Protein AF-A0A2J5NBK3-F1 (afdb_monomer_lite)

Secondary structure (DSSP, 8-state):
--EEEEEEE--SSTTEEEEEEEEESSTT-SS-SEEEEEEEE--

Sequence (43 aa):
EWYLSWQGVDTEFSQLRALDIEVRRHKQDTAAIFSLRSYVVHE

InterPro domains:
  IPR003413 Type II secretion system protein GspI, C-terminal [PF02501] (1-40)
  IPR045584 Pilin-like [SSF54523] (1-41)

Radius of gyration: 12.59 Å; chains: 1; bounding box: 27×15×32 Å

pLDDT: mean 92.78, std 5.1, range [69.5, 97.25]

Structure (mmCIF, N/CA/C/O backbone):
data_AF-A0A2J5NBK3-F1
#
_entry.id   AF-A0A2J5NBK3-F1
#
loop_
_atom_site.group_PDB
_atom_site.id
_atom_site.type_symbol
_atom_site.label_atom_id
_atom_site.label_alt_id
_atom_site.label_comp_id
_atom_site.label_asym_id
_atom_site.label_entity_id
_atom_site.label_seq_id
_atom_site.pdbx_PDB_ins_code
_atom_site.Cartn_x
_atom_site.Cartn_y
_atom_site.Cartn_z
_atom_site.occupancy
_atom_site.B_iso_or_equiv
_atom_site.auth_seq_id
_atom_site.auth_comp_id
_atom_site.auth_asym_id
_atom_site.auth_atom_id
_atom_site.pdbx_PDB_model_num
ATOM 1 N N . GLU A 1 1 ? 8.155 -8.880 -17.783 1.00 85.56 1 GLU A N 1
ATOM 2 C CA . GLU A 1 1 ? 7.959 -9.205 -16.356 1.00 85.56 1 GLU A CA 1
ATOM 3 C C . GLU A 1 1 ? 7.203 -8.063 -15.688 1.00 85.56 1 GLU A C 1
ATOM 5 O O . GLU A 1 1 ? 7.128 -6.988 -16.278 1.00 85.56 1 GLU A O 1
ATOM 10 N N . TRP A 1 2 ? 6.589 -8.305 -14.534 1.00 92.38 2 TRP A N 1
ATOM 11 C CA . TRP A 1 2 ? 5.905 -7.291 -13.730 1.00 92.38 2 TRP A CA 1
ATOM 12 C C . TRP A 1 2 ? 6.481 -7.338 -12.321 1.00 92.38 2 TRP A C 1
ATOM 14 O O . TRP A 1 2 ? 6.736 -8.428 -11.810 1.00 92.38 2 TRP A O 1
ATOM 24 N N . TYR A 1 3 ? 6.681 -6.176 -11.708 1.00 95.44 3 TYR A N 1
ATOM 25 C CA . TYR A 1 3 ? 7.234 -6.074 -10.362 1.00 95.44 3 TYR A CA 1
ATOM 26 C C . TYR A 1 3 ? 6.169 -5.541 -9.424 1.00 95.44 3 TYR A C 1
ATOM 28 O O . TYR A 1 3 ? 5.530 -4.531 -9.711 1.00 95.44 3 TYR A O 1
ATOM 36 N N . LEU A 1 4 ? 5.988 -6.233 -8.308 1.00 95.25 4 LEU A N 1
ATOM 37 C CA . LEU A 1 4 ? 4.949 -5.940 -7.340 1.00 95.25 4 LEU A CA 1
ATOM 38 C C . LEU A 1 4 ? 5.597 -5.748 -5.967 1.00 95.25 4 LEU A C 1
ATOM 40 O O . LEU A 1 4 ? 6.459 -6.532 -5.569 1.00 95.25 4 LEU A O 1
ATOM 44 N N . SER A 1 5 ? 5.209 -4.683 -5.274 1.00 93.94 5 SER A N 1
ATOM 45 C CA . SER A 1 5 ? 5.625 -4.387 -3.902 1.00 93.94 5 SER A CA 1
ATOM 46 C C . SER A 1 5 ? 4.399 -4.113 -3.049 1.00 93.94 5 SER A C 1
ATOM 48 O O . SER A 1 5 ? 3.447 -3.497 -3.525 1.00 93.94 5 SER A O 1
ATOM 50 N N . TRP A 1 6 ? 4.427 -4.550 -1.793 1.00 95.31 6 TRP A N 1
ATOM 51 C CA . TRP A 1 6 ? 3.363 -4.282 -0.835 1.00 95.31 6 TRP A CA 1
ATOM 52 C C . TRP A 1 6 ? 3.931 -3.853 0.511 1.00 95.31 6 TRP A C 1
ATOM 54 O O . TRP A 1 6 ? 5.012 -4.296 0.905 1.00 95.31 6 TRP A O 1
ATOM 64 N N . GLN A 1 7 ? 3.186 -3.012 1.221 1.00 96.25 7 GLN A N 1
ATOM 65 C CA . GLN A 1 7 ? 3.536 -2.569 2.566 1.00 96.25 7 GLN A CA 1
ATOM 66 C C . GLN A 1 7 ? 2.288 -2.418 3.432 1.00 96.25 7 GLN A C 1
ATOM 68 O O . GLN A 1 7 ? 1.267 -1.887 2.988 1.00 96.25 7 GLN A O 1
ATOM 73 N 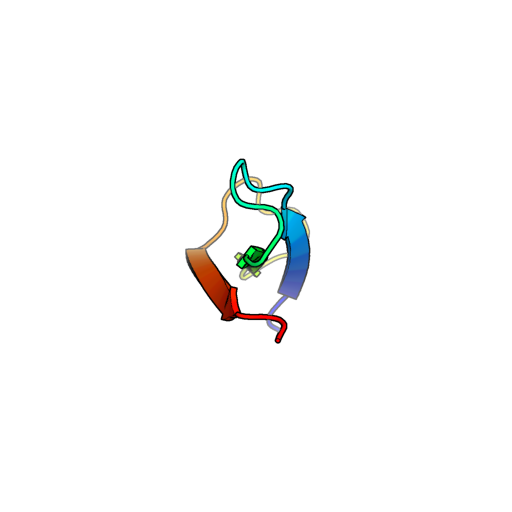N . GLY A 1 8 ? 2.376 -2.894 4.675 1.00 95.25 8 GLY A N 1
ATOM 74 C CA . GLY A 1 8 ? 1.378 -2.578 5.690 1.00 95.25 8 GLY A CA 1
ATOM 75 C C . GLY A 1 8 ? 1.489 -1.105 6.068 1.00 95.25 8 GLY A C 1
ATOM 76 O O . GLY A 1 8 ? 2.599 -0.590 6.206 1.00 95.25 8 GLY A O 1
ATOM 77 N N . VAL A 1 9 ? 0.351 -0.434 6.209 1.00 94.25 9 VAL A N 1
ATOM 78 C CA . VAL A 1 9 ? 0.288 0.981 6.578 1.00 94.25 9 VAL A CA 1
ATOM 79 C C . VAL A 1 9 ? -0.509 1.120 7.862 1.00 94.25 9 VAL A C 1
ATOM 81 O O . VAL A 1 9 ? -1.619 0.588 7.977 1.00 94.25 9 VAL A O 1
ATOM 84 N N . ASP A 1 10 ? 0.063 1.847 8.817 1.00 92.44 10 ASP A N 1
ATOM 85 C CA . ASP A 1 10 ? -0.620 2.174 10.059 1.00 92.44 10 ASP A CA 1
ATOM 86 C C . ASP A 1 10 ? -1.856 3.023 9.769 1.00 92.44 10 ASP A C 1
ATOM 88 O O . ASP A 1 10 ? -1.856 3.917 8.917 1.00 92.44 10 ASP A O 1
ATOM 92 N N . THR A 1 11 ? -2.934 2.723 10.485 1.00 91.69 11 THR A N 1
ATOM 93 C CA . THR A 1 11 ? -4.176 3.486 10.396 1.00 91.69 11 THR A CA 1
ATOM 94 C C . THR A 1 11 ? -4.528 4.032 11.768 1.00 91.69 11 THR A C 1
ATOM 96 O O . THR A 1 11 ? -4.197 3.433 12.790 1.00 91.69 11 THR A O 1
ATOM 99 N N . GLU A 1 12 ? -5.226 5.163 11.795 1.00 93.50 12 GLU A N 1
ATOM 100 C CA . GLU A 1 12 ? -5.680 5.789 13.041 1.00 93.50 12 GLU A CA 1
ATOM 101 C C . GLU A 1 12 ? -6.743 4.948 13.772 1.00 93.50 12 GLU A C 1
ATOM 103 O O . GLU A 1 12 ? -7.002 5.151 14.956 1.00 93.50 12 GLU A O 1
ATOM 108 N N . PHE A 1 13 ? -7.345 3.974 13.082 1.00 90.56 13 PHE A N 1
ATOM 109 C CA . PHE A 1 13 ? -8.370 3.097 13.630 1.00 90.56 13 PHE A CA 1
ATOM 110 C C . PHE A 1 13 ? -7.758 1.743 13.990 1.00 90.56 13 PHE A C 1
ATOM 112 O O . PHE A 1 13 ? -7.362 0.971 13.121 1.00 90.56 13 PHE A O 1
ATOM 119 N N . SER A 1 14 ? -7.738 1.406 15.280 1.00 88.44 14 SER A N 1
ATOM 120 C CA . SER A 1 14 ? -7.125 0.168 15.788 1.00 88.44 14 SER A CA 1
ATOM 121 C C . SER A 1 14 ? -7.699 -1.118 15.178 1.00 88.44 14 SER A C 1
ATOM 123 O O . SER A 1 14 ? -6.977 -2.112 15.085 1.00 88.44 14 SER A O 1
ATOM 125 N N . GLN A 1 15 ? -8.953 -1.090 14.723 1.00 91.88 15 GLN A N 1
ATOM 126 C CA . GLN A 1 15 ? -9.645 -2.189 14.037 1.00 91.88 15 GLN A CA 1
ATOM 127 C C . GLN A 1 15 ? -9.364 -2.274 12.527 1.00 91.88 15 GLN A C 1
ATOM 129 O O . GLN A 1 15 ? -9.712 -3.267 11.896 1.00 91.88 15 GLN A O 1
ATOM 134 N N . LEU A 1 16 ? -8.754 -1.249 11.921 1.00 94.50 16 LEU A N 1
ATOM 135 C CA . LEU A 1 16 ? -8.426 -1.241 10.497 1.00 94.50 16 LEU A CA 1
ATOM 136 C C . LEU A 1 16 ? -6.948 -1.554 10.274 1.00 94.50 16 LEU A C 1
ATOM 138 O O . LEU A 1 16 ? -6.045 -1.098 10.984 1.00 94.50 16 LEU A O 1
ATOM 142 N N . ARG A 1 17 ? -6.697 -2.341 9.234 1.00 94.50 17 ARG A N 1
ATOM 143 C CA . ARG A 1 17 ? -5.368 -2.582 8.677 1.00 94.50 17 ARG A CA 1
ATOM 144 C C . ARG A 1 17 ? -5.391 -2.146 7.225 1.00 94.50 17 ARG A C 1
ATOM 146 O O . ARG A 1 17 ? -6.282 -2.555 6.483 1.00 94.50 17 ARG A O 1
ATOM 153 N N . ALA A 1 18 ? -4.435 -1.313 6.832 1.00 96.38 18 ALA A N 1
ATOM 154 C CA . ALA A 1 18 ? -4.274 -0.903 5.447 1.00 96.38 18 ALA A CA 1
ATOM 155 C C . ALA A 1 18 ? -3.097 -1.644 4.807 1.00 96.38 18 ALA A C 1
ATOM 157 O O . ALA A 1 18 ? -2.066 -1.870 5.444 1.00 96.38 18 ALA A O 1
ATOM 158 N N . LEU A 1 19 ? -3.259 -2.006 3.539 1.00 96.69 19 LEU A N 1
ATOM 159 C CA . LEU A 1 19 ? -2.209 -2.570 2.702 1.00 96.69 19 LEU A CA 1
ATOM 160 C C . LEU A 1 19 ? -2.131 -1.755 1.417 1.00 96.69 19 LEU A C 1
ATOM 162 O O . LEU A 1 19 ? -3.098 -1.716 0.649 1.00 96.69 19 LEU A O 1
ATOM 166 N N . ASP A 1 20 ? -0.974 -1.144 1.192 1.00 97.25 20 A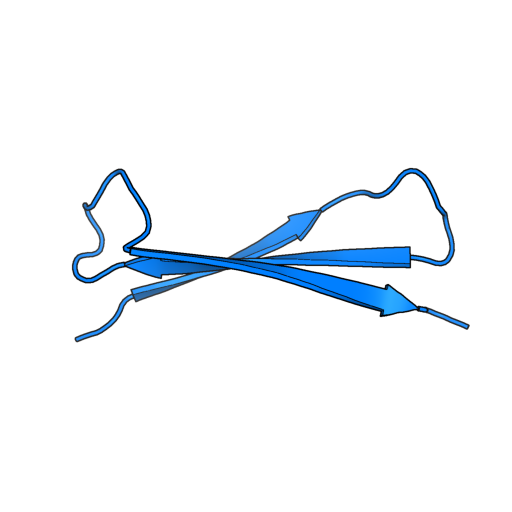SP A N 1
ATOM 167 C CA . ASP A 1 20 ? -0.640 -0.516 -0.079 1.00 97.25 20 ASP A CA 1
ATOM 168 C C . ASP A 1 20 ? 0.033 -1.534 -0.986 1.00 97.25 20 ASP A C 1
ATOM 170 O O . ASP A 1 20 ? 0.931 -2.265 -0.564 1.00 97.25 20 ASP A O 1
ATOM 174 N N . ILE A 1 21 ? -0.398 -1.562 -2.242 1.00 96.94 21 ILE A N 1
ATOM 175 C CA . ILE A 1 21 ? 0.140 -2.406 -3.299 1.00 96.94 21 ILE A CA 1
ATOM 176 C C . ILE A 1 21 ? 0.526 -1.502 -4.460 1.00 96.94 21 ILE A C 1
ATOM 178 O O . ILE A 1 21 ? -0.282 -0.712 -4.944 1.00 96.94 21 ILE A O 1
ATOM 182 N N . GLU A 1 22 ? 1.748 -1.665 -4.947 1.00 97.12 22 GLU A N 1
ATOM 183 C CA . GLU A 1 22 ? 2.256 -0.960 -6.115 1.00 97.12 22 GLU A CA 1
ATOM 184 C C . GLU A 1 22 ? 2.725 -1.946 -7.177 1.00 97.12 22 GLU A C 1
ATOM 186 O O . GLU A 1 22 ? 3.377 -2.952 -6.880 1.00 97.12 22 GLU A O 1
ATOM 191 N N . VAL A 1 23 ? 2.429 -1.622 -8.435 1.00 96.25 23 VAL A N 1
ATOM 192 C CA . VAL A 1 23 ? 2.851 -2.396 -9.602 1.00 96.25 23 VAL A CA 1
ATOM 193 C C . VAL A 1 23 ? 3.711 -1.528 -10.509 1.00 96.25 23 VAL A C 1
ATOM 195 O O . VAL A 1 23 ? 3.307 -0.441 -10.925 1.00 96.25 23 VAL A O 1
ATOM 198 N N . ARG A 1 24 ? 4.896 -2.033 -10.849 1.00 96.25 24 ARG A N 1
ATOM 199 C CA . ARG A 1 24 ? 5.870 -1.407 -11.750 1.00 96.25 24 ARG A CA 1
ATOM 200 C C . ARG A 1 24 ? 6.139 -2.304 -12.955 1.00 96.25 24 ARG A C 1
ATOM 202 O O . ARG A 1 24 ? 6.053 -3.534 -12.861 1.00 96.25 24 ARG A O 1
ATOM 209 N N . ARG A 1 25 ? 6.498 -1.700 -14.093 1.00 93.88 25 ARG A N 1
ATOM 210 C CA . ARG A 1 25 ? 6.908 -2.460 -15.285 1.00 93.88 25 ARG A CA 1
ATOM 211 C C . ARG A 1 25 ? 8.364 -2.894 -15.188 1.00 93.88 25 ARG A C 1
ATOM 213 O O . ARG A 1 25 ? 8.674 -4.026 -15.551 1.00 93.88 25 ARG A O 1
ATOM 220 N N . HIS A 1 26 ? 9.218 -2.035 -14.643 1.00 92.62 26 HIS A N 1
ATOM 221 C CA . HIS A 1 26 ? 10.613 -2.319 -14.346 1.00 92.62 26 HIS A CA 1
ATOM 222 C C . HIS A 1 26 ? 10.911 -2.056 -12.872 1.00 92.62 26 HIS A C 1
ATOM 224 O O . HIS A 1 26 ? 10.339 -1.173 -12.239 1.00 92.62 26 HIS A O 1
ATOM 230 N N . LYS A 1 27 ? 11.837 -2.828 -12.300 1.00 86.38 27 LYS A N 1
ATOM 231 C CA . LYS A 1 27 ? 12.182 -2.715 -10.877 1.00 86.38 27 LYS A CA 1
ATOM 232 C C . LYS A 1 27 ? 12.794 -1.356 -10.515 1.00 86.38 27 LYS A C 1
ATOM 234 O O . LYS A 1 27 ? 12.657 -0.934 -9.373 1.00 86.38 27 LYS A O 1
ATOM 239 N N . GLN A 1 28 ? 13.475 -0.698 -11.458 1.00 90.38 28 GLN A N 1
ATOM 240 C CA . GLN A 1 28 ? 14.088 0.616 -11.234 1.00 90.38 28 GLN A CA 1
ATOM 241 C C . GLN A 1 28 ? 13.123 1.790 -11.454 1.00 90.38 28 GLN A C 1
ATOM 243 O O . GLN A 1 28 ? 13.527 2.930 -11.237 1.00 90.38 28 GLN A O 1
ATOM 248 N N . ASP A 1 29 ? 11.879 1.538 -11.878 1.00 90.94 29 ASP A N 1
ATOM 249 C CA . ASP A 1 29 ? 10.910 2.609 -12.099 1.00 90.94 29 ASP A CA 1
ATOM 250 C C . ASP A 1 29 ? 10.612 3.323 -10.775 1.00 90.94 29 ASP A C 1
ATOM 252 O O . ASP A 1 29 ? 10.175 2.717 -9.791 1.00 90.94 29 ASP A O 1
ATOM 256 N N . THR A 1 30 ? 10.827 4.636 -10.756 1.00 87.56 30 THR A N 1
ATOM 257 C CA . THR A 1 30 ? 10.599 5.471 -9.572 1.00 87.56 30 THR A CA 1
ATOM 258 C C . THR A 1 30 ? 9.117 5.587 -9.227 1.00 87.56 30 THR A C 1
ATOM 260 O O . THR A 1 30 ? 8.771 5.723 -8.057 1.00 87.56 30 THR A O 1
ATOM 263 N N . ALA A 1 31 ? 8.241 5.507 -10.231 1.00 91.69 31 ALA A N 1
ATOM 264 C CA . ALA A 1 31 ? 6.796 5.600 -10.073 1.00 91.69 31 ALA A CA 1
ATOM 265 C C . ALA A 1 31 ? 6.116 4.260 -10.370 1.00 91.69 31 ALA A C 1
ATOM 267 O O . ALA A 1 31 ? 6.476 3.551 -11.312 1.00 91.69 31 ALA A O 1
ATOM 268 N N . ALA A 1 32 ? 5.102 3.932 -9.574 1.00 94.12 32 ALA A N 1
ATOM 269 C CA . ALA A 1 32 ? 4.212 2.823 -9.871 1.00 94.12 32 ALA A CA 1
ATOM 270 C C . ALA A 1 32 ? 3.292 3.180 -11.048 1.00 94.12 32 ALA A C 1
ATOM 272 O O . ALA A 1 32 ? 2.806 4.304 -11.156 1.00 94.12 32 ALA A O 1
ATOM 273 N N . ILE A 1 33 ? 3.026 2.205 -11.915 1.00 95.81 33 ILE A N 1
ATOM 274 C CA . ILE A 1 33 ? 2.029 2.331 -12.989 1.00 95.81 33 ILE A CA 1
ATOM 275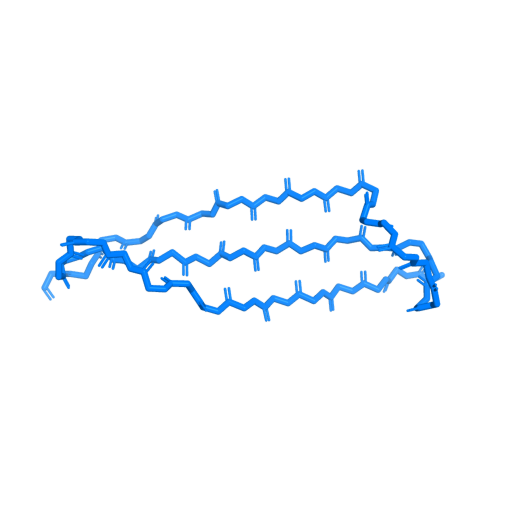 C C . ILE A 1 33 ? 0.623 2.172 -12.412 1.00 95.81 33 ILE A C 1
ATOM 277 O O . ILE A 1 33 ? -0.333 2.768 -12.902 1.00 95.81 33 ILE A O 1
ATOM 281 N N . PHE A 1 34 ? 0.504 1.368 -11.358 1.00 95.12 34 PHE A N 1
ATOM 282 C CA . PHE A 1 34 ? -0.729 1.179 -10.617 1.00 95.12 34 PHE A CA 1
ATOM 283 C C . PHE A 1 34 ? -0.433 1.168 -9.121 1.00 95.12 34 PHE A C 1
ATOM 285 O O . PHE A 1 34 ? 0.532 0.538 -8.685 1.00 95.12 34 PHE A O 1
ATOM 292 N N . SER A 1 35 ? -1.278 1.851 -8.354 1.00 95.12 35 SER A N 1
ATOM 293 C CA . SER A 1 35 ? -1.246 1.867 -6.895 1.00 95.12 35 SER A CA 1
ATOM 294 C C . SER A 1 35 ? -2.652 1.602 -6.368 1.00 95.12 35 SER A C 1
ATOM 296 O O . SER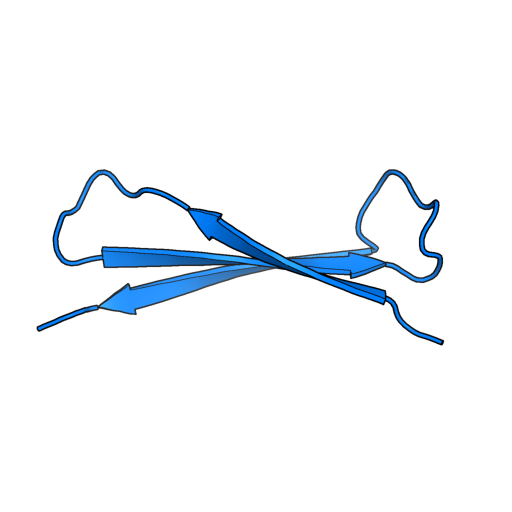 A 1 35 ? -3.628 2.157 -6.880 1.00 95.12 35 SER A O 1
ATOM 298 N N . LEU A 1 36 ? -2.753 0.729 -5.372 1.00 96.88 36 LEU A N 1
ATOM 299 C CA 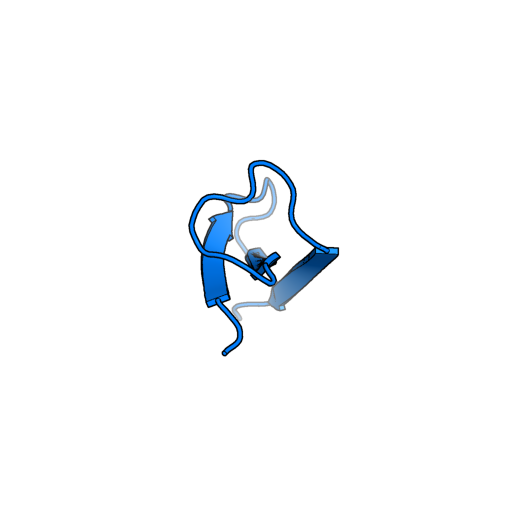. LEU A 1 36 ? -3.998 0.361 -4.714 1.00 96.88 36 LEU A CA 1
ATOM 300 C C . LEU A 1 36 ? -3.788 0.347 -3.208 1.00 96.88 36 LEU A C 1
ATOM 302 O O . LEU A 1 36 ? -2.912 -0.360 -2.715 1.00 96.88 36 LEU A O 1
ATOM 306 N N . ARG A 1 37 ? -4.660 1.049 -2.484 1.00 96.25 37 ARG A N 1
ATOM 307 C CA . ARG A 1 37 ? -4.815 0.890 -1.040 1.00 96.25 37 ARG A CA 1
ATOM 308 C C . ARG A 1 37 ? -6.040 0.037 -0.755 1.00 96.25 37 ARG A C 1
ATOM 310 O O . ARG A 1 37 ? -7.139 0.353 -1.206 1.00 96.25 37 ARG A O 1
ATOM 317 N N . SER A 1 38 ? -5.848 -1.028 0.010 1.00 95.19 38 SER A N 1
ATOM 318 C CA . SER A 1 38 ? -6.928 -1.877 0.511 1.00 95.19 38 SER A CA 1
ATOM 319 C C . SER A 1 38 ? -7.014 -1.789 2.029 1.00 95.19 38 SER A C 1
ATOM 321 O O . SER A 1 38 ? -6.016 -1.517 2.697 1.00 95.19 38 SER A O 1
ATOM 323 N N . TYR A 1 39 ? -8.212 -2.015 2.562 1.00 95.25 39 TYR A N 1
ATOM 324 C CA . TYR A 1 39 ? -8.481 -2.005 3.993 1.00 95.25 39 TYR A CA 1
ATOM 325 C C . TYR A 1 39 ? -9.122 -3.324 4.396 1.00 95.25 39 TYR A C 1
ATOM 327 O O . TYR A 1 39 ? -10.040 -3.802 3.730 1.00 95.25 39 TYR A O 1
ATOM 335 N N . VAL A 1 40 ? -8.650 -3.884 5.501 1.00 93.50 40 VAL A N 1
ATOM 336 C CA . VAL A 1 40 ? -9.237 -5.056 6.144 1.00 93.50 40 VAL A CA 1
ATOM 337 C C . VAL A 1 40 ? -9.639 -4.659 7.556 1.00 93.50 40 VAL A C 1
ATOM 339 O O . VAL A 1 40 ? -8.874 -4.001 8.265 1.00 93.50 40 VAL A O 1
ATOM 342 N N . VAL A 1 41 ? -10.850 -5.045 7.946 1.00 92.75 41 VAL A N 1
ATOM 343 C CA . VAL A 1 41 ? -11.317 -4.935 9.328 1.00 92.75 41 VAL A CA 1
ATOM 344 C C . VAL A 1 41 ? -10.850 -6.184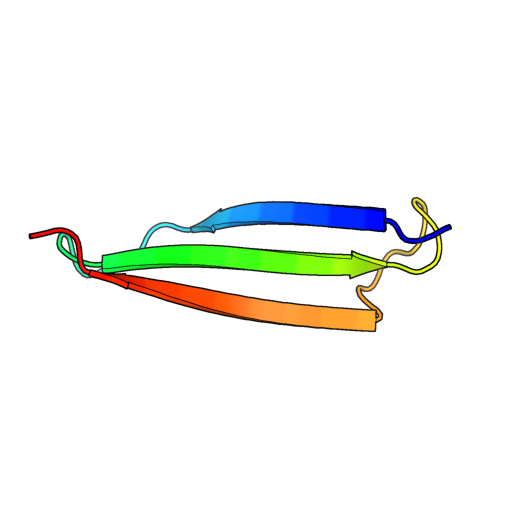 10.065 1.00 92.75 41 VAL A C 1
ATOM 346 O O . VAL A 1 41 ? -11.098 -7.297 9.605 1.00 92.75 41 VAL A O 1
ATOM 349 N N . HIS A 1 42 ? -10.145 -5.998 11.174 1.00 78.62 42 HIS A N 1
ATOM 350 C CA . HIS A 1 42 ? -9.823 -7.070 12.103 1.00 78.62 42 HIS A CA 1
ATOM 351 C C . HIS A 1 42 ? -10.838 -7.022 13.247 1.00 78.62 42 HIS A C 1
ATOM 353 O O . HIS A 1 42 ? -10.887 -6.022 13.967 1.00 78.62 42 HIS A O 1
ATOM 359 N N . GLU A 1 43 ? -11.648 -8.075 13.374 1.00 69.50 43 GLU A N 1
ATOM 360 C CA . GLU A 1 43 ? -12.560 -8.291 14.511 1.00 69.50 43 GLU A CA 1
ATOM 361 C C . GLU A 1 43 ? -11.817 -8.781 15.761 1.00 69.50 43 GLU A C 1
ATOM 363 O O . GLU A 1 43 ? -10.733 -9.398 15.615 1.00 69.50 43 GLU A O 1
#

Organism: NCBI:txid1134687

Foldseek 3Di:
DKDKDKDWDDDPDPQKIKMKMFIDPDPPDPDGPDIDIDIDGHD